Protein AF-Q38FM5-F1 (afdb_monomer)

Secondary structure (DSSP, 8-state):
---S----HHHHHHHHHTTHHHHHHHHHHHHHHH--S-HHHHHHHHHHHHHHHHHHHHHHHHHHHHHHHHHHHHHHHHH--

Structure (mmCIF, N/CA/C/O backbone):
data_AF-Q38FM5-F1
#
_entry.id   AF-Q38FM5-F1
#
loop_
_atom_site.group_PDB
_atom_site.id
_atom_site.type_symbol
_atom_site.label_atom_id
_atom_site.label_alt_id
_atom_site.label_comp_id
_atom_site.label_asym_id
_atom_site.label_entity_id
_atom_site.label_seq_id
_atom_site.pdbx_PDB_ins_code
_atom_site.Cartn_x
_atom_site.Cartn_y
_atom_site.Cartn_z
_atom_site.occupancy
_atom_site.B_iso_or_equiv
_atom_site.auth_seq_id
_atom_site.auth_comp_id
_atom_site.auth_asym_id
_atom_site.auth_atom_id
_atom_site.pdbx_PDB_model_num
ATOM 1 N N . MET A 1 1 ? -3.062 3.990 13.276 1.00 48.22 1 MET A N 1
ATOM 2 C CA . MET A 1 1 ? -4.287 3.196 13.535 1.00 48.22 1 MET A CA 1
ATOM 3 C C . MET A 1 1 ? -3.873 1.920 14.270 1.00 48.22 1 MET A C 1
ATOM 5 O O . MET A 1 1 ? -3.123 1.140 13.702 1.00 48.22 1 MET A O 1
ATOM 9 N N . SER A 1 2 ? -4.240 1.738 15.542 1.00 54.75 2 SER A N 1
ATOM 10 C CA . SER A 1 2 ? -3.787 0.593 16.357 1.00 54.75 2 SER A CA 1
ATOM 11 C C . SER A 1 2 ? -4.897 -0.455 16.410 1.00 54.75 2 SER A C 1
ATOM 13 O O . SER A 1 2 ? -5.844 -0.296 17.170 1.00 54.75 2 SER A O 1
ATOM 15 N N . PHE A 1 3 ? -4.825 -1.513 15.602 1.00 57.88 3 PHE A N 1
ATOM 16 C CA . PHE A 1 3 ? -5.897 -2.519 15.490 1.00 57.88 3 PHE A CA 1
ATOM 17 C C . PHE A 1 3 ? -6.041 -3.455 16.711 1.00 57.88 3 PHE A C 1
ATOM 19 O O . PHE A 1 3 ? -6.536 -4.566 16.573 1.00 57.88 3 PHE A O 1
ATOM 26 N N . GLY A 1 4 ? -5.572 -3.065 17.902 1.00 64.06 4 GLY A N 1
ATOM 27 C CA . GLY A 1 4 ? -5.501 -3.967 19.064 1.00 64.06 4 GLY A CA 1
ATOM 28 C C . GLY A 1 4 ? -4.614 -5.200 18.831 1.00 64.06 4 GLY A C 1
ATOM 29 O O . GLY A 1 4 ? -4.618 -6.123 19.635 1.00 64.06 4 GLY A O 1
ATOM 30 N N . LEU A 1 5 ? -3.863 -5.221 17.727 1.00 69.75 5 LEU A N 1
ATOM 31 C CA . LEU A 1 5 ? -2.921 -6.273 17.387 1.00 69.75 5 LEU A CA 1
ATOM 32 C C . LEU A 1 5 ? -1.597 -5.948 18.071 1.00 69.75 5 LEU A C 1
ATOM 34 O O . LEU A 1 5 ? -0.902 -4.998 17.699 1.00 69.75 5 LEU A O 1
ATOM 38 N N . GLU A 1 6 ? -1.254 -6.732 19.086 1.00 76.50 6 GLU A N 1
ATOM 39 C CA . GLU A 1 6 ? 0.072 -6.707 19.690 1.00 76.50 6 GLU A CA 1
ATOM 40 C C . GLU A 1 6 ? 1.061 -7.386 18.746 1.00 76.50 6 GLU A C 1
ATOM 42 O O . GLU A 1 6 ? 1.362 -8.572 18.850 1.00 76.50 6 GLU A O 1
ATOM 47 N N . TYR A 1 7 ? 1.556 -6.619 17.777 1.00 76.06 7 TYR A N 1
ATOM 48 C CA . TYR A 1 7 ? 2.675 -7.067 16.965 1.00 76.06 7 TYR A CA 1
ATOM 49 C C . TYR A 1 7 ? 3.936 -7.134 17.821 1.00 76.06 7 TYR A C 1
ATOM 51 O O . TYR A 1 7 ? 4.270 -6.150 18.497 1.00 76.06 7 TYR A O 1
ATOM 59 N N . SER A 1 8 ? 4.659 -8.251 17.729 1.00 85.06 8 SER A N 1
ATOM 60 C CA . SER A 1 8 ? 6.025 -8.339 18.241 1.00 85.06 8 SER A CA 1
ATOM 61 C C . SER A 1 8 ? 6.910 -7.284 17.568 1.00 85.06 8 SER A C 1
ATOM 63 O O . SER A 1 8 ? 6.612 -6.816 16.467 1.00 85.06 8 SER A O 1
ATOM 65 N N . GLU A 1 9 ? 8.017 -6.901 18.204 1.00 84.31 9 GLU A N 1
ATOM 66 C CA . GLU A 1 9 ? 8.963 -5.931 17.633 1.00 84.31 9 GLU A CA 1
ATOM 67 C C . GLU A 1 9 ? 9.420 -6.340 16.221 1.00 84.31 9 GLU A C 1
ATOM 69 O O . GLU A 1 9 ? 9.369 -5.535 15.294 1.00 84.31 9 GLU A O 1
ATOM 74 N N . GLY A 1 10 ? 9.720 -7.629 16.018 1.00 87.44 10 GLY A N 1
ATOM 75 C CA . GLY A 1 10 ? 10.082 -8.165 14.702 1.00 87.44 10 GLY A CA 1
ATOM 76 C C . GLY A 1 10 ? 8.954 -8.108 13.662 1.00 87.44 10 GLY A C 1
ATOM 77 O O . GLY A 1 10 ? 9.222 -7.948 12.474 1.00 87.44 10 GLY A O 1
ATOM 78 N N . GLN A 1 11 ? 7.685 -8.202 14.074 1.00 86.06 11 GLN A N 1
ATOM 79 C CA . GLN A 1 11 ? 6.552 -8.009 13.161 1.00 86.06 11 GLN A CA 1
ATOM 80 C C . GLN A 1 11 ? 6.391 -6.538 12.772 1.00 86.06 11 GLN A C 1
ATOM 82 O O . GLN A 1 11 ? 6.093 -6.254 11.615 1.00 86.06 11 GLN A O 1
ATOM 87 N N . ARG A 1 12 ? 6.616 -5.604 13.703 1.00 83.31 12 ARG A N 1
ATOM 88 C CA . ARG A 1 12 ? 6.572 -4.163 13.407 1.00 83.31 12 ARG A CA 1
ATOM 89 C C . ARG A 1 12 ? 7.660 -3.774 12.412 1.00 83.31 12 ARG A C 1
ATOM 91 O O . ARG A 1 12 ? 7.330 -3.172 11.395 1.00 83.31 12 ARG A O 1
ATOM 98 N N . ASP A 1 13 ? 8.898 -4.208 12.653 1.00 88.12 13 ASP A N 1
ATOM 99 C CA . ASP A 1 13 ? 10.023 -4.005 11.728 1.00 88.12 13 ASP A CA 1
ATOM 100 C C . ASP A 1 13 ? 9.713 -4.567 10.333 1.00 88.12 13 ASP A C 1
ATOM 102 O O . ASP A 1 13 ? 9.883 -3.895 9.316 1.00 88.12 13 ASP A O 1
A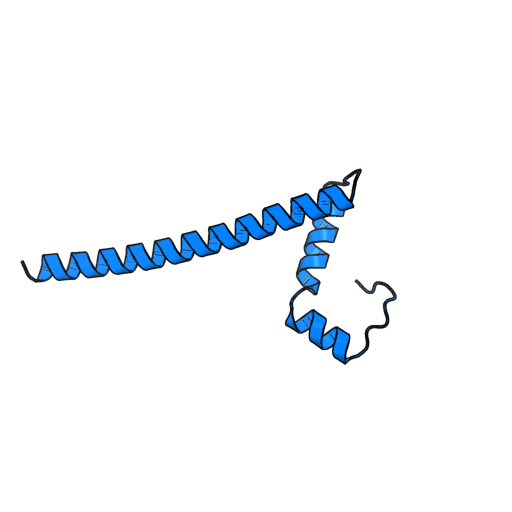TOM 106 N N . TYR A 1 14 ? 9.158 -5.781 10.271 1.00 88.31 14 TYR A N 1
ATOM 107 C CA . TYR A 1 14 ? 8.757 -6.381 9.003 1.00 88.31 14 TYR A CA 1
ATOM 108 C C . TYR A 1 14 ? 7.706 -5.546 8.256 1.00 88.31 14 TYR A C 1
ATOM 110 O O . TYR A 1 14 ? 7.871 -5.300 7.059 1.00 88.31 14 TYR A O 1
ATOM 118 N N . LEU A 1 15 ? 6.642 -5.111 8.941 1.00 87.25 15 LEU A N 1
ATOM 119 C CA . LEU A 1 15 ? 5.554 -4.321 8.350 1.00 87.25 15 LEU A CA 1
ATOM 120 C C . LEU A 1 15 ? 6.046 -2.951 7.859 1.00 87.25 15 LEU A C 1
ATOM 122 O O . LEU A 1 15 ? 5.629 -2.494 6.791 1.00 87.25 15 LEU A O 1
ATOM 126 N N . GLU A 1 16 ? 6.953 -2.321 8.605 1.00 87.38 16 GLU A N 1
ATOM 127 C CA . GLU A 1 16 ? 7.609 -1.076 8.206 1.00 87.38 16 GLU A CA 1
ATOM 128 C C . GLU A 1 16 ? 8.472 -1.287 6.958 1.00 87.38 16 GLU A C 1
ATOM 130 O O . GLU A 1 16 ? 8.324 -0.561 5.973 1.00 87.38 16 GLU A O 1
ATOM 135 N N . ARG A 1 17 ? 9.284 -2.351 6.932 1.00 91.12 17 ARG A N 1
ATOM 136 C CA . ARG A 1 17 ? 10.163 -2.675 5.801 1.00 91.12 17 ARG A CA 1
ATOM 137 C C . ARG A 1 17 ? 9.407 -2.923 4.498 1.00 91.12 17 ARG A C 1
ATOM 139 O O . ARG A 1 17 ? 9.893 -2.549 3.433 1.00 91.12 17 ARG A O 1
ATOM 146 N N . ILE A 1 18 ? 8.243 -3.569 4.556 1.00 90.00 18 ILE A N 1
ATOM 147 C CA . ILE A 1 18 ? 7.416 -3.796 3.360 1.00 90.00 18 ILE A CA 1
ATOM 148 C C . ILE A 1 18 ? 6.535 -2.589 3.003 1.00 90.00 18 ILE A C 1
ATOM 150 O O . ILE A 1 18 ? 5.851 -2.625 1.982 1.00 90.00 18 ILE A O 1
ATOM 154 N N . GLY A 1 19 ? 6.525 -1.534 3.826 1.00 87.12 19 GLY A N 1
ATOM 155 C CA . GLY A 1 19 ? 5.766 -0.310 3.572 1.00 87.12 19 GLY A CA 1
ATOM 156 C C . GLY A 1 19 ? 4.249 -0.512 3.549 1.00 87.12 19 GLY A C 1
ATOM 157 O O . GLY A 1 19 ? 3.542 0.211 2.850 1.00 87.12 19 GLY A O 1
ATOM 158 N N . VAL A 1 20 ? 3.728 -1.504 4.281 1.00 88.56 20 VAL A N 1
ATOM 159 C CA . VAL A 1 20 ? 2.293 -1.839 4.235 1.00 88.56 20 VAL A CA 1
ATOM 160 C C . VAL A 1 20 ? 1.427 -0.846 5.011 1.00 88.56 20 VAL A C 1
ATOM 162 O O . VAL A 1 20 ? 0.255 -0.690 4.689 1.00 88.56 20 VAL A O 1
ATOM 165 N N . GLY A 1 21 ? 1.996 -0.142 5.996 1.00 85.75 21 GLY A N 1
ATOM 166 C CA . GLY A 1 21 ? 1.278 0.845 6.812 1.00 85.75 21 GLY A CA 1
ATOM 167 C C . GLY A 1 21 ? 0.549 1.899 5.968 1.00 85.75 21 GLY A C 1
ATOM 168 O O . GLY A 1 21 ? -0.682 1.912 5.979 1.00 85.75 21 GLY A O 1
ATOM 169 N N . PRO A 1 22 ? 1.266 2.705 5.160 1.00 87.88 22 PRO A N 1
ATOM 170 C CA . PRO A 1 22 ? 0.643 3.694 4.276 1.00 87.88 22 PRO A CA 1
ATOM 171 C C . PRO A 1 22 ? -0.363 3.088 3.287 1.00 87.88 22 PRO A C 1
ATOM 173 O O . PRO A 1 22 ? -1.366 3.706 2.950 1.00 87.88 22 PRO A O 1
ATOM 176 N N . LEU A 1 23 ? -0.120 1.855 2.828 1.00 88.88 23 LEU A N 1
ATOM 177 C CA . LEU A 1 23 ? -1.018 1.158 1.907 1.00 88.88 23 LEU A CA 1
ATOM 178 C C . LEU A 1 23 ? -2.362 0.817 2.564 1.00 88.88 23 LEU A C 1
ATOM 180 O O . LEU A 1 23 ? -3.405 0.963 1.928 1.00 88.88 23 LEU A O 1
ATOM 184 N N . LEU A 1 24 ? -2.345 0.383 3.825 1.00 88.94 24 LEU A N 1
ATOM 185 C CA . LEU A 1 24 ? -3.563 0.121 4.591 1.00 88.94 24 LEU A CA 1
ATOM 186 C C . LEU A 1 24 ? -4.303 1.413 4.940 1.00 88.94 24 LEU A C 1
ATOM 188 O O . LEU A 1 24 ? -5.530 1.425 4.908 1.00 88.94 24 LEU A O 1
ATOM 192 N N . GLU A 1 25 ? -3.584 2.496 5.237 1.00 89.81 25 GLU A N 1
ATOM 193 C CA . GLU A 1 25 ? -4.191 3.808 5.485 1.00 89.81 25 GLU A CA 1
ATOM 194 C C . GLU A 1 25 ? -4.928 4.334 4.246 1.00 89.81 25 GLU A C 1
ATOM 196 O O . GLU A 1 25 ? -6.100 4.702 4.351 1.00 89.81 25 GLU A O 1
ATOM 201 N N . ASP A 1 26 ? -4.296 4.276 3.068 1.00 92.81 26 ASP A N 1
ATOM 202 C CA . ASP A 1 26 ? -4.931 4.631 1.792 1.00 92.81 26 ASP A CA 1
ATOM 203 C C . ASP A 1 26 ? -6.170 3.764 1.518 1.00 92.81 26 ASP A C 1
ATOM 205 O O . ASP A 1 26 ? -7.224 4.279 1.141 1.00 92.81 26 ASP A O 1
ATOM 209 N N . PHE A 1 27 ? -6.062 2.445 1.723 1.00 93.94 27 PHE A N 1
ATOM 210 C CA . PHE A 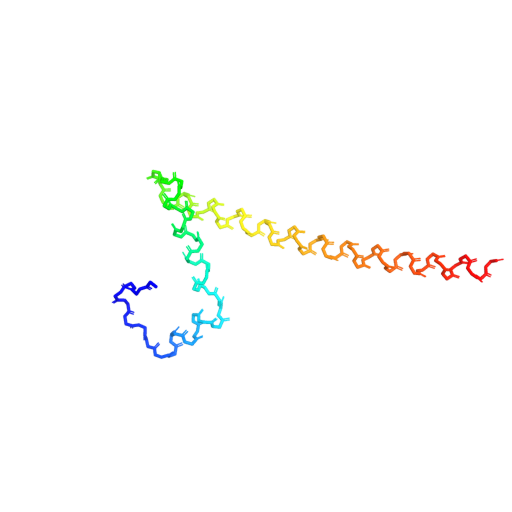1 27 ? -7.178 1.522 1.517 1.00 93.94 27 PHE A CA 1
ATOM 211 C C . PHE A 1 27 ? -8.367 1.858 2.420 1.00 93.94 27 PHE A C 1
ATOM 213 O O . PHE A 1 27 ? -9.501 1.916 1.948 1.00 93.94 27 PHE A O 1
ATOM 220 N N . VAL A 1 28 ? -8.123 2.100 3.711 1.00 92.94 28 VAL A N 1
ATOM 221 C CA . VAL A 1 28 ? -9.178 2.473 4.661 1.00 92.94 28 VAL A CA 1
ATOM 222 C C . VAL A 1 28 ? -9.808 3.807 4.265 1.00 92.94 28 VAL A C 1
ATOM 224 O O . VAL A 1 28 ? -11.033 3.922 4.289 1.00 92.94 28 VAL A O 1
ATOM 227 N N . ALA A 1 29 ? -9.009 4.800 3.869 1.00 94.75 29 ALA A N 1
ATOM 228 C CA . ALA A 1 29 ? -9.522 6.090 3.421 1.00 94.75 29 ALA A CA 1
ATOM 229 C C . ALA A 1 29 ? -10.432 5.948 2.187 1.00 94.75 29 ALA A C 1
ATOM 231 O O . ALA A 1 29 ? -11.535 6.502 2.165 1.00 94.75 29 ALA A O 1
ATOM 232 N N . ASP A 1 30 ? -10.013 5.162 1.193 1.00 94.75 30 ASP A N 1
ATOM 233 C CA . ASP A 1 30 ? -10.805 4.898 -0.009 1.00 94.75 30 ASP A CA 1
ATOM 234 C C . ASP A 1 30 ? -12.066 4.071 0.309 1.00 94.75 30 ASP A C 1
ATOM 236 O O . ASP A 1 30 ? -13.149 4.401 -0.174 1.00 94.75 30 ASP A O 1
ATOM 240 N N . ALA A 1 31 ? -11.977 3.067 1.188 1.00 94.62 31 ALA A N 1
ATOM 241 C CA . ALA A 1 31 ? -13.127 2.273 1.629 1.00 94.62 31 ALA A CA 1
ATOM 242 C C . ALA A 1 31 ? -14.167 3.124 2.377 1.00 94.62 31 ALA A C 1
ATOM 244 O O . ALA A 1 31 ? -15.367 2.990 2.144 1.00 94.62 31 ALA A O 1
ATOM 245 N N . VAL A 1 32 ? -13.729 4.037 3.249 1.00 94.75 32 VAL A N 1
ATOM 246 C CA . VAL A 1 32 ? -14.621 4.973 3.954 1.00 94.75 32 VAL A CA 1
ATOM 247 C C . VAL A 1 32 ? -15.268 5.962 2.982 1.00 94.75 32 VAL A C 1
ATOM 249 O O . VAL A 1 32 ? -16.436 6.316 3.162 1.00 94.75 32 VAL A O 1
ATOM 252 N N . ARG A 1 33 ? -14.533 6.397 1.951 1.00 95.19 33 ARG A N 1
ATOM 253 C CA . ARG A 1 33 ? -15.045 7.306 0.918 1.00 95.19 33 ARG A CA 1
ATOM 254 C C . ARG A 1 33 ? -16.100 6.636 0.042 1.00 95.19 33 ARG A C 1
ATOM 256 O O . ARG A 1 33 ? -17.147 7.229 -0.195 1.00 95.19 33 ARG A O 1
ATOM 263 N N . GLU A 1 34 ? -15.818 5.436 -0.450 1.00 93.88 34 GLU A N 1
ATOM 264 C CA . GLU A 1 34 ? -16.665 4.747 -1.432 1.00 93.88 34 GLU A CA 1
ATOM 265 C C . GLU A 1 34 ? -17.788 3.935 -0.785 1.00 93.88 34 GLU A C 1
ATOM 267 O O . GLU A 1 34 ? -18.788 3.658 -1.442 1.00 93.88 34 GLU A O 1
ATOM 272 N N . LYS A 1 35 ? -17.658 3.611 0.510 1.00 94.06 35 LYS A N 1
ATOM 273 C CA . LYS A 1 35 ? -18.628 2.831 1.295 1.00 94.06 35 LYS A CA 1
ATOM 274 C C . LYS A 1 35 ? -19.106 1.580 0.539 1.00 94.06 35 LYS A C 1
ATOM 276 O O . LYS A 1 35 ? -20.304 1.433 0.290 1.00 94.06 35 LYS A O 1
ATOM 281 N N . PRO A 1 36 ? -18.183 0.687 0.142 1.00 93.75 36 PRO A N 1
ATOM 282 C CA . PRO A 1 36 ? -18.530 -0.489 -0.640 1.00 93.75 36 PRO A CA 1
ATOM 283 C C . PRO A 1 36 ? -19.438 -1.436 0.154 1.00 93.75 36 PRO A C 1
ATOM 285 O O . PRO A 1 36 ? -19.223 -1.664 1.344 1.00 93.75 36 PRO A O 1
ATOM 288 N N . ASN A 1 37 ? -20.422 -2.033 -0.524 1.00 93.75 37 ASN A N 1
ATOM 289 C CA . ASN A 1 37 ? -21.293 -3.050 0.076 1.00 93.75 37 ASN A CA 1
ATOM 290 C C . ASN A 1 37 ? -20.560 -4.388 0.292 1.00 93.75 37 ASN A C 1
ATOM 292 O O . ASN A 1 37 ? -20.821 -5.076 1.276 1.00 93.75 37 ASN A O 1
ATOM 296 N N . ASP A 1 38 ? -19.634 -4.743 -0.607 1.00 94.62 38 ASP A N 1
ATOM 297 C CA . ASP A 1 38 ? -18.737 -5.896 -0.470 1.00 94.62 38 ASP A CA 1
ATOM 298 C C . ASP A 1 38 ? -17.289 -5.407 -0.324 1.00 94.62 38 ASP A C 1
ATOM 300 O O . ASP A 1 38 ? -16.647 -4.959 -1.278 1.00 94.62 38 ASP A O 1
ATOM 304 N N . VAL A 1 39 ? -16.764 -5.500 0.899 1.00 93.00 39 VAL A N 1
ATOM 305 C CA . VAL A 1 39 ? -15.399 -5.069 1.230 1.00 93.00 39 VAL A CA 1
ATOM 306 C C . VAL A 1 39 ? -14.341 -5.958 0.570 1.00 93.00 39 VAL A C 1
ATOM 308 O O . VAL A 1 39 ? -13.273 -5.464 0.209 1.00 93.00 39 VAL A O 1
ATOM 311 N N . TYR A 1 40 ? -14.608 -7.253 0.379 1.00 93.81 40 TYR A N 1
ATOM 312 C CA . TYR A 1 40 ? -13.652 -8.164 -0.251 1.00 93.81 40 TYR A CA 1
ATOM 313 C C . TYR A 1 40 ? -13.555 -7.911 -1.749 1.00 93.81 40 TYR A C 1
ATOM 315 O O . TYR A 1 40 ? -12.456 -7.920 -2.306 1.00 93.81 40 TYR A O 1
ATOM 323 N N . GLU A 1 41 ? -14.687 -7.676 -2.410 1.00 95.25 41 GLU A N 1
ATOM 324 C CA . GLU A 1 41 ? -14.692 -7.271 -3.811 1.00 95.25 41 GLU A CA 1
ATOM 325 C C . GLU A 1 41 ? -13.993 -5.926 -3.998 1.00 95.25 41 GLU A C 1
ATOM 327 O O . GLU A 1 41 ? -13.102 -5.818 -4.844 1.00 95.25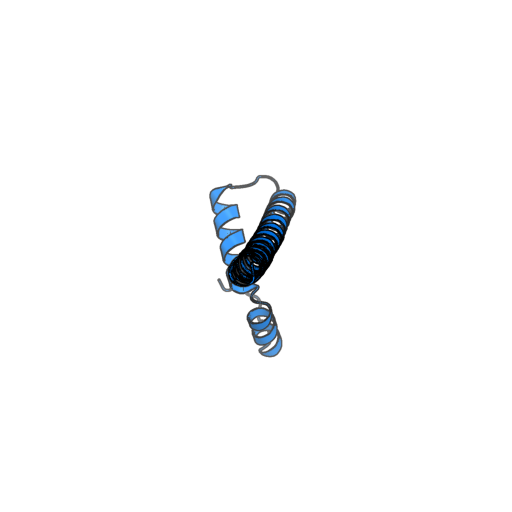 41 GLU A O 1
ATOM 332 N N . PHE A 1 42 ? -14.313 -4.944 -3.154 1.00 96.38 42 PHE A N 1
ATOM 333 C CA . PHE A 1 42 ? -13.660 -3.641 -3.182 1.00 96.38 42 PHE A CA 1
ATOM 334 C C . PHE A 1 42 ? -12.147 -3.752 -2.995 1.00 96.38 42 PHE A C 1
ATOM 336 O O . PHE A 1 42 ? -11.393 -3.212 -3.799 1.00 96.38 42 PHE A O 1
ATOM 343 N N . LEU A 1 43 ? -11.681 -4.518 -2.003 1.00 94.50 43 LEU A N 1
ATOM 344 C CA . LEU A 1 43 ? -10.254 -4.753 -1.779 1.00 94.50 43 LEU A CA 1
ATOM 345 C C . LEU A 1 43 ? -9.576 -5.373 -3.009 1.00 94.50 43 LEU A C 1
ATOM 347 O O . LEU A 1 43 ? -8.500 -4.920 -3.406 1.00 94.50 43 LEU A O 1
ATOM 351 N N . ARG A 1 44 ? -10.202 -6.375 -3.643 1.00 94.44 44 ARG A N 1
ATOM 352 C CA . ARG A 1 44 ? -9.674 -6.997 -4.871 1.00 94.44 44 ARG A CA 1
ATOM 353 C C . ARG A 1 44 ? -9.546 -5.982 -6.004 1.00 94.44 44 ARG A C 1
ATOM 355 O O . ARG A 1 44 ? -8.492 -5.912 -6.640 1.00 94.44 44 ARG A O 1
ATOM 362 N N . GLN A 1 45 ? -10.596 -5.204 -6.262 1.00 94.88 45 GLN A N 1
ATOM 363 C CA . GLN A 1 45 ? -10.599 -4.199 -7.327 1.00 94.88 45 GLN A CA 1
ATOM 364 C C . GLN A 1 45 ? -9.582 -3.085 -7.045 1.00 94.88 45 GLN A C 1
ATOM 366 O O . GLN A 1 45 ? -8.777 -2.745 -7.915 1.00 94.88 45 GLN A O 1
ATOM 371 N N . TRP A 1 46 ? -9.558 -2.580 -5.812 1.00 94.62 46 TRP A N 1
ATOM 372 C CA . TRP A 1 46 ? -8.647 -1.537 -5.352 1.00 94.62 46 TRP A CA 1
ATOM 373 C C . TRP A 1 46 ? -7.179 -1.949 -5.510 1.00 94.62 46 TRP A C 1
ATOM 375 O O . TRP A 1 46 ? -6.385 -1.228 -6.123 1.00 94.62 46 TRP A O 1
ATOM 385 N N . ALA A 1 47 ? -6.823 -3.151 -5.045 1.00 92.62 47 ALA A N 1
ATOM 386 C CA . ALA A 1 47 ? -5.468 -3.679 -5.168 1.00 92.62 47 ALA A CA 1
ATOM 387 C C . ALA A 1 47 ? -5.076 -3.889 -6.639 1.00 92.62 47 ALA A C 1
ATOM 389 O O . ALA A 1 47 ? -3.993 -3.476 -7.057 1.00 92.62 47 ALA A O 1
ATOM 390 N N . THR A 1 48 ? -5.980 -4.448 -7.451 1.00 92.88 48 THR A N 1
ATOM 391 C CA . THR A 1 48 ? -5.747 -4.672 -8.888 1.00 92.88 48 THR A CA 1
ATOM 392 C C . THR A 1 48 ? -5.487 -3.356 -9.623 1.00 92.88 48 THR A C 1
ATOM 394 O O . THR A 1 48 ? -4.513 -3.239 -10.372 1.00 92.88 48 THR A O 1
ATOM 397 N N . ALA A 1 49 ? -6.308 -2.331 -9.373 1.00 91.25 49 ALA A N 1
ATOM 398 C CA . ALA A 1 49 ? -6.147 -1.012 -9.977 1.00 91.25 49 ALA A CA 1
ATOM 399 C C . ALA A 1 49 ? -4.815 -0.356 -9.578 1.00 91.25 49 ALA A C 1
ATOM 401 O O . ALA A 1 49 ? -4.153 0.282 -10.403 1.00 91.25 49 ALA A O 1
ATOM 402 N N . ARG A 1 50 ? -4.387 -0.529 -8.324 1.00 88.19 50 ARG A N 1
ATOM 403 C CA . ARG A 1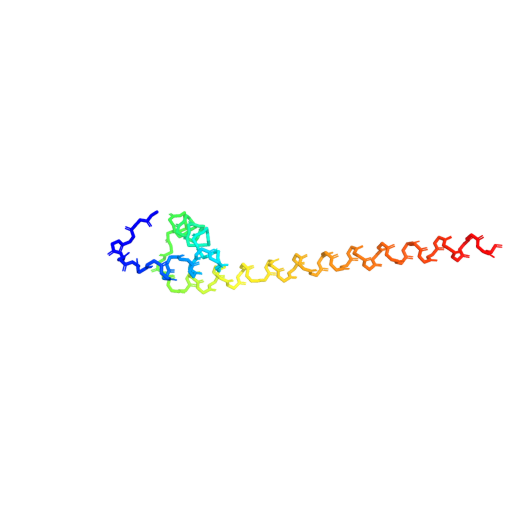 50 ? -3.126 0.027 -7.825 1.00 88.19 50 ARG A CA 1
ATOM 404 C C . ARG A 1 50 ? -1.907 -0.681 -8.423 1.00 88.19 50 ARG A C 1
ATOM 406 O O . ARG A 1 50 ? -0.968 -0.003 -8.842 1.00 88.19 50 ARG A O 1
ATOM 413 N N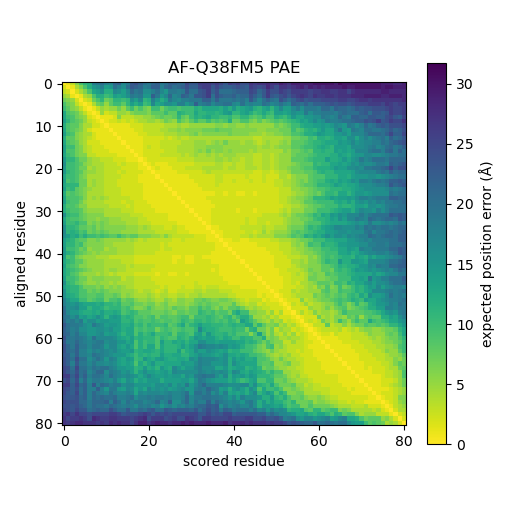 . CYS A 1 51 ? -1.951 -2.007 -8.565 1.00 86.94 51 CYS A N 1
ATOM 414 C CA . CYS A 1 51 ? -0.928 -2.768 -9.287 1.00 86.94 51 CYS A CA 1
ATOM 415 C C . CYS A 1 51 ? -0.817 -2.318 -10.750 1.00 86.94 51 CYS A C 1
ATOM 417 O O . CYS A 1 51 ? 0.286 -2.046 -11.221 1.00 86.94 51 CYS A O 1
ATOM 419 N N . ALA A 1 52 ? -1.944 -2.144 -11.447 1.00 85.75 52 ALA A N 1
ATOM 420 C CA . ALA A 1 52 ? -1.949 -1.670 -12.830 1.00 85.75 52 ALA A CA 1
ATOM 421 C C . ALA A 1 52 ? -1.305 -0.277 -12.973 1.00 85.75 52 ALA A C 1
ATOM 423 O O . ALA A 1 52 ? -0.493 -0.060 -13.875 1.00 85.75 52 ALA A O 1
ATOM 424 N N . LYS A 1 53 ? -1.601 0.652 -12.051 1.00 83.44 53 LYS A N 1
ATOM 425 C CA . LYS A 1 53 ? -0.969 1.985 -12.010 1.00 83.44 53 LYS A CA 1
ATOM 426 C C . LYS A 1 53 ? 0.544 1.902 -11.787 1.00 83.44 53 LYS A C 1
ATOM 428 O O . LYS A 1 53 ? 1.291 2.601 -12.468 1.00 83.44 53 LYS A O 1
ATOM 433 N N . ALA A 1 54 ? 1.007 1.043 -10.878 1.00 79.94 54 ALA A N 1
ATOM 434 C CA . ALA A 1 54 ? 2.436 0.853 -10.618 1.00 79.94 54 ALA A CA 1
ATOM 435 C C . ALA A 1 54 ? 3.178 0.280 -11.841 1.00 79.94 54 ALA A C 1
ATOM 437 O O . ALA A 1 54 ? 4.264 0.752 -12.200 1.00 79.94 54 ALA A O 1
ATOM 438 N N . THR A 1 55 ? 2.568 -0.684 -12.535 1.00 79.25 55 THR A N 1
ATOM 439 C CA . THR A 1 55 ? 3.099 -1.230 -13.791 1.00 79.25 55 THR A CA 1
ATOM 440 C C . THR A 1 55 ? 3.137 -0.165 -14.887 1.00 79.25 55 THR A C 1
ATOM 442 O O . THR A 1 55 ? 4.165 0.004 -15.543 1.00 79.25 55 THR A O 1
ATOM 445 N N . ALA A 1 56 ? 2.067 0.618 -15.048 1.00 79.81 56 ALA A N 1
ATOM 446 C CA . ALA A 1 56 ? 2.011 1.700 -16.029 1.00 79.81 56 ALA A CA 1
ATOM 447 C C . ALA A 1 56 ? 3.075 2.781 -15.768 1.00 79.81 56 ALA A C 1
ATOM 449 O O . ALA A 1 56 ? 3.787 3.173 -16.692 1.00 79.81 56 ALA A O 1
ATOM 450 N N . ALA A 1 57 ? 3.253 3.202 -14.511 1.00 79.00 57 ALA A N 1
ATOM 451 C CA . ALA A 1 57 ? 4.287 4.165 -14.127 1.00 79.00 57 ALA A CA 1
ATOM 452 C C . ALA A 1 57 ? 5.702 3.643 -14.437 1.00 79.00 57 ALA A C 1
ATOM 454 O O . ALA A 1 57 ? 6.565 4.385 -14.916 1.00 79.00 57 ALA A O 1
ATOM 455 N N . THR A 1 58 ? 5.934 2.346 -14.220 1.00 83.12 58 THR A N 1
ATOM 456 C CA . THR A 1 58 ? 7.188 1.677 -14.590 1.00 83.12 58 THR A CA 1
ATOM 457 C C . THR A 1 58 ? 7.412 1.704 -16.100 1.00 83.12 58 THR A C 1
ATOM 459 O O . THR A 1 58 ? 8.495 2.075 -16.555 1.00 83.12 58 THR A O 1
ATOM 462 N N . HIS A 1 59 ? 6.391 1.366 -16.891 1.00 81.06 59 HIS A N 1
ATOM 463 C CA . HIS A 1 59 ? 6.471 1.399 -18.352 1.00 81.06 59 HIS A CA 1
ATOM 464 C C . HIS A 1 59 ? 6.727 2.810 -18.882 1.00 81.06 59 HIS A C 1
ATOM 466 O O . HIS A 1 59 ? 7.563 2.986 -19.765 1.00 81.06 59 HIS A O 1
ATOM 472 N N . GLU A 1 60 ? 6.076 3.824 -18.315 1.00 86.12 60 GLU A N 1
ATOM 473 C CA . GLU A 1 60 ? 6.286 5.215 -18.706 1.00 86.12 60 GLU A CA 1
ATOM 474 C C . GLU A 1 60 ? 7.716 5.678 -18.394 1.00 86.12 60 GLU A C 1
ATOM 476 O O . GLU A 1 60 ? 8.383 6.278 -19.243 1.00 86.12 60 GLU A O 1
ATOM 481 N N . LYS A 1 61 ? 8.235 5.349 -17.204 1.00 86.81 61 LYS A N 1
ATOM 482 C CA . LYS A 1 61 ? 9.626 5.647 -16.836 1.00 86.81 61 LYS A CA 1
ATOM 483 C C . LYS A 1 61 ? 10.604 4.989 -17.811 1.00 86.81 61 LYS A C 1
ATOM 485 O O . LYS A 1 61 ? 11.510 5.661 -18.305 1.00 86.81 61 LYS A O 1
ATOM 490 N N . SER A 1 62 ? 10.392 3.715 -18.133 1.00 84.94 62 SER A N 1
ATOM 491 C CA . SER A 1 62 ? 11.198 2.981 -19.114 1.00 84.94 62 SER A CA 1
ATOM 492 C C . SER A 1 62 ? 11.118 3.608 -20.507 1.00 84.94 62 SER A C 1
ATOM 494 O O . SER A 1 62 ? 12.150 3.840 -21.137 1.00 84.94 62 SER A O 1
ATOM 496 N N . ALA A 1 63 ? 9.921 3.981 -20.965 1.00 90.06 63 ALA A N 1
ATOM 497 C CA . ALA A 1 63 ? 9.724 4.647 -22.248 1.00 90.06 63 ALA A CA 1
ATOM 498 C C . ALA A 1 63 ? 10.483 5.981 -22.322 1.00 90.06 63 ALA A C 1
ATOM 500 O O . ALA A 1 63 ? 11.166 6.243 -23.312 1.00 90.06 63 ALA A O 1
ATOM 501 N N . ARG A 1 64 ? 10.454 6.796 -21.259 1.00 92.00 64 ARG A N 1
ATOM 502 C CA . ARG A 1 64 ? 11.220 8.055 -21.190 1.00 92.00 64 ARG A CA 1
ATOM 503 C C . ARG A 1 64 ? 12.731 7.818 -21.266 1.00 92.00 64 ARG A C 1
ATOM 505 O O . ARG A 1 64 ? 13.432 8.577 -21.940 1.00 92.00 64 ARG A O 1
ATOM 512 N N . VAL A 1 65 ? 13.242 6.774 -20.606 1.00 91.44 65 VAL A N 1
ATOM 513 C CA . VAL A 1 65 ? 14.666 6.393 -20.673 1.00 91.44 65 VAL A CA 1
ATOM 514 C C . VAL A 1 65 ? 15.049 5.996 -22.101 1.00 91.44 65 VAL A C 1
ATOM 516 O O . VAL A 1 65 ? 16.028 6.522 -22.634 1.00 91.44 65 VAL A O 1
ATOM 519 N N . ILE A 1 66 ? 14.241 5.156 -22.753 1.00 90.88 66 ILE A N 1
ATOM 520 C CA . ILE A 1 66 ? 14.461 4.719 -24.140 1.00 90.88 66 ILE A CA 1
ATOM 521 C C . ILE A 1 66 ? 14.413 5.915 -25.102 1.00 90.88 66 ILE A C 1
ATOM 523 O O . ILE A 1 66 ? 15.316 6.094 -25.917 1.00 90.88 66 ILE A O 1
ATOM 527 N N . GLN A 1 67 ? 13.417 6.794 -24.975 1.00 93.56 67 GLN A N 1
ATOM 528 C CA . GLN A 1 67 ? 13.298 8.001 -25.801 1.00 93.56 67 GLN A CA 1
ATOM 529 C C . GLN A 1 67 ? 14.489 8.949 -25.624 1.00 93.56 67 GLN A C 1
ATOM 531 O O . GLN A 1 67 ? 14.958 9.556 -26.590 1.00 93.56 67 GLN A O 1
ATOM 536 N N . ARG A 1 68 ? 15.005 9.099 -24.398 1.00 94.25 68 ARG A N 1
ATOM 537 C CA . ARG A 1 68 ? 16.211 9.898 -24.141 1.00 94.25 68 ARG A CA 1
ATOM 538 C C . ARG A 1 68 ? 17.441 9.269 -24.795 1.00 94.25 68 ARG A C 1
ATOM 540 O O . ARG A 1 68 ? 18.198 9.989 -25.442 1.00 94.25 68 ARG A O 1
ATOM 547 N N . ALA A 1 69 ? 17.611 7.953 -24.680 1.00 92.75 69 ALA A N 1
ATOM 548 C CA . ALA A 1 69 ? 18.698 7.234 -25.339 1.00 92.75 69 ALA A CA 1
ATOM 549 C C . ALA A 1 69 ? 18.632 7.388 -26.868 1.00 92.75 69 ALA A C 1
ATOM 551 O O . ALA A 1 69 ? 19.640 7.703 -27.498 1.00 92.75 69 ALA A O 1
ATOM 552 N N . PHE A 1 70 ? 17.437 7.276 -27.455 1.00 93.44 70 PHE A N 1
ATOM 553 C CA . PHE A 1 70 ? 17.235 7.437 -28.893 1.00 93.44 70 PHE A CA 1
ATOM 554 C C . PHE A 1 70 ? 17.521 8.864 -29.380 1.00 93.44 70 PHE A C 1
ATOM 556 O O . PHE A 1 70 ? 18.183 9.042 -30.401 1.00 93.44 70 PHE A O 1
ATOM 563 N N . ARG A 1 71 ? 17.097 9.897 -28.634 1.00 93.19 71 ARG A N 1
ATOM 564 C CA . ARG A 1 71 ? 17.445 11.298 -28.945 1.00 93.19 71 ARG A CA 1
ATOM 565 C C . ARG A 1 71 ? 18.955 11.534 -28.922 1.00 93.19 71 ARG A C 1
ATOM 567 O O . ARG A 1 71 ? 19.474 12.157 -29.841 1.00 93.19 71 ARG A O 1
ATOM 574 N N . ASN A 1 72 ? 19.651 10.991 -27.923 1.00 93.12 72 ASN A N 1
ATOM 575 C CA . ASN A 1 72 ? 21.108 11.092 -27.817 1.00 93.12 72 ASN A CA 1
ATOM 576 C C . ASN A 1 72 ? 21.834 10.334 -28.940 1.00 93.12 72 ASN A C 1
ATOM 578 O O . ASN A 1 72 ? 22.867 10.781 -29.426 1.00 93.12 72 ASN A O 1
ATOM 582 N N . TYR A 1 73 ? 21.316 9.175 -29.348 1.00 92.31 73 TYR A N 1
ATOM 583 C CA . TYR A 1 73 ? 21.862 8.428 -30.479 1.00 92.31 73 TYR A CA 1
ATOM 584 C C . TYR A 1 73 ? 21.694 9.205 -31.790 1.00 92.31 73 TYR A C 1
ATOM 586 O O . TYR A 1 73 ? 22.654 9.369 -32.540 1.00 92.31 73 TYR A O 1
ATOM 594 N N . ARG A 1 74 ? 20.500 9.760 -32.032 1.00 92.00 74 ARG A N 1
ATOM 595 C CA . ARG A 1 74 ? 20.220 10.577 -33.219 1.00 92.00 74 ARG A CA 1
ATOM 596 C C . ARG A 1 74 ? 21.077 11.834 -33.284 1.00 92.00 74 ARG A C 1
ATOM 598 O O . ARG A 1 74 ? 21.584 12.126 -34.358 1.00 92.00 74 ARG A O 1
ATOM 605 N N . SER A 1 75 ? 21.267 12.543 -32.169 1.00 91.62 75 SER A N 1
ATOM 606 C CA . SER A 1 75 ? 22.114 13.742 -32.154 1.00 91.62 75 SER A CA 1
ATOM 607 C C . SER A 1 75 ? 23.572 13.426 -32.485 1.00 91.62 75 SER A C 1
ATOM 609 O O . SER A 1 75 ? 24.220 14.204 -33.179 1.00 91.62 75 SER A O 1
ATOM 611 N N . ARG A 1 76 ? 24.078 12.263 -32.050 1.00 91.75 76 ARG A N 1
ATOM 612 C CA . ARG A 1 76 ? 25.414 11.781 -32.428 1.00 91.75 76 ARG A CA 1
ATOM 613 C C . ARG A 1 76 ? 25.494 11.452 -33.914 1.00 91.75 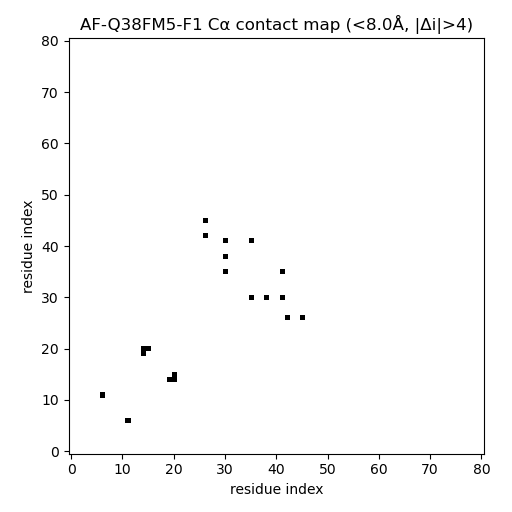76 ARG A C 1
ATOM 615 O O . ARG A 1 76 ? 26.423 11.908 -34.566 1.00 91.75 76 ARG A O 1
ATOM 622 N N . LEU A 1 77 ? 24.513 10.731 -34.460 1.00 90.19 77 LEU A N 1
ATOM 623 C CA . LEU A 1 77 ? 24.482 10.425 -35.894 1.00 90.19 77 LEU A CA 1
ATOM 624 C C . LEU A 1 77 ? 24.477 11.691 -36.758 1.00 90.19 77 LEU A C 1
ATOM 626 O O . LEU A 1 77 ? 25.249 11.774 -37.703 1.00 90.19 77 LEU A O 1
ATOM 630 N N . THR A 1 78 ? 23.663 12.69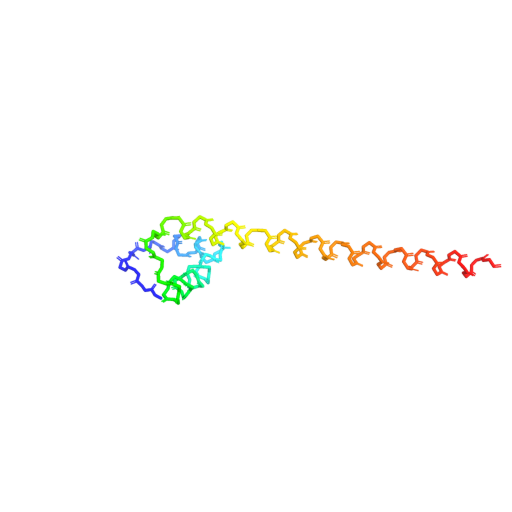3 -36.415 1.00 88.31 78 THR A N 1
ATOM 631 C CA . THR A 1 78 ? 23.606 13.954 -37.172 1.00 88.31 78 THR A CA 1
ATOM 632 C C . THR A 1 78 ? 24.828 14.842 -36.974 1.00 88.31 78 THR A C 1
ATOM 634 O O . THR A 1 78 ? 25.090 15.675 -37.822 1.00 88.31 78 THR A O 1
ATOM 637 N N . ALA A 1 79 ? 25.560 14.707 -35.864 1.00 81.3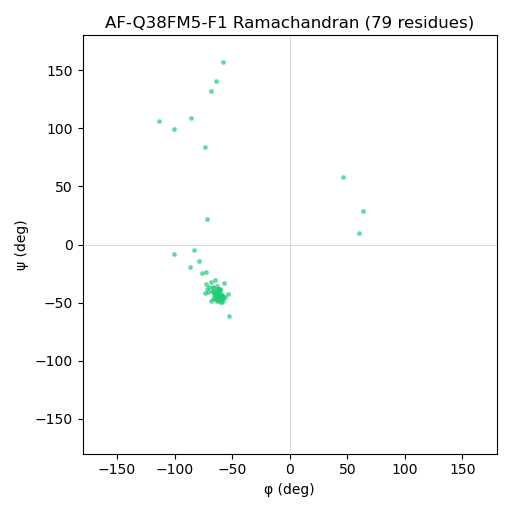1 79 ALA A N 1
ATOM 638 C CA . ALA A 1 79 ? 26.802 15.451 -35.643 1.00 81.31 79 ALA A CA 1
ATOM 639 C C . ALA A 1 79 ? 28.003 14.849 -36.392 1.00 81.31 79 ALA A C 1
ATOM 641 O O . ALA A 1 79 ? 29.048 15.486 -36.471 1.00 81.31 79 ALA A O 1
ATOM 642 N N . THR A 1 80 ? 27.872 13.612 -36.883 1.00 77.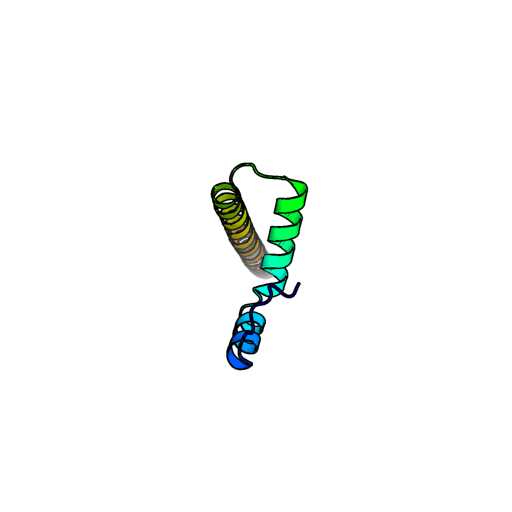00 80 THR A N 1
ATOM 643 C CA . THR A 1 80 ? 28.935 12.913 -37.624 1.00 77.00 80 THR A CA 1
ATOM 644 C C . THR A 1 80 ? 28.716 12.957 -39.143 1.00 77.00 80 THR A C 1
ATOM 646 O O . THR A 1 80 ? 29.591 12.514 -39.882 1.00 77.00 80 THR A O 1
ATOM 649 N N . ALA A 1 81 ? 27.555 13.444 -39.594 1.00 66.25 81 ALA A N 1
ATOM 650 C CA . ALA A 1 81 ? 27.209 13.652 -41.001 1.00 66.25 81 ALA A CA 1
ATOM 651 C C . ALA A 1 81 ? 27.455 15.113 -41.390 1.00 66.25 81 ALA A C 1
ATOM 653 O O . ALA A 1 81 ? 27.931 15.332 -42.524 1.00 66.25 81 ALA A O 1
#

Sequence (81 aa):
MSFGLEYSEGQRDYLERIGVGPLLEDFVADAVREKPNDVYEFLRQWATARCAKATAATHEKSARVIQRAFRNYRSRLTATA

Organism: Trypanosoma brucei brucei (strain 927/4 GUTat10.1) (NCBI:txid185431)

GO terms:
  GO:0031981 nuclear lumen (C, HTP)
  GO:0005737 cytoplasm (C, HTP)
  GO:0005930 axoneme (C, HTP)

Foldseek 3Di:
DCPVDPDDPVRVVVCVVVVCVVVVVVLVVVCVVVVDPDSVVSVVVVVVVVVVVVVVVVVVVVVVVVVVVVVVVVVVVVVVD

Solvent-accessible surface area (backbone atoms only — not comparable to full-atom values): 4766 Å² total; per-residue (Å²): 136,82,85,83,68,85,65,50,72,70,52,48,53,50,41,57,74,70,52,46,64,66,55,51,53,52,49,51,53,50,45,68,71,66,60,60,92,49,64,68,60,46,50,53,53,52,51,50,55,50,52,52,50,53,52,49,53,50,51,52,54,51,49,53,52,50,53,50,51,51,52,56,51,51,55,51,56,64,75,75,107

Mean predicted aligned error: 9.92 Å

Radius of gyration: 21.42 Å; Cα contacts (8 Å, |Δi|>4): 10; chains: 1; bounding box: 50×24×61 Å

pLDDT: mean 87.16, std 9.31, range [48.22, 96.38]